Protein AF-A0A7X6PTD3-F1 (afdb_monomer_lite)

Secon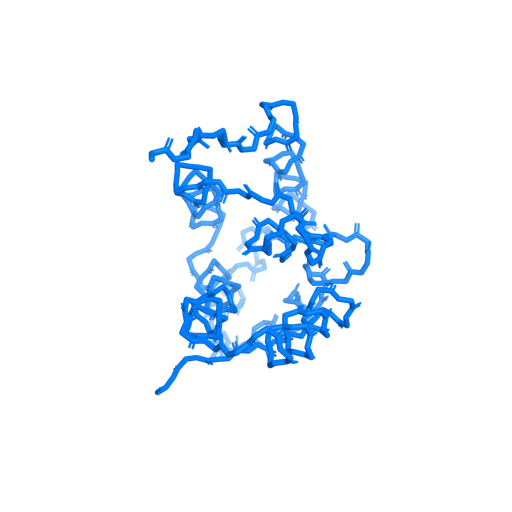dary structure (DSSP, 8-state):
------S-HHHHHHHHHHHHHHHHHH--HHHHHHHHHHT---HHHHHHHHSTTT-GGGGGS-GGGTS----HHHHHHHHHHHHHH-HHHHHHHHHHHHHHHHHHHHS-HHHHIIIIIHHHHHT------

Sequence (129 aa):
MSDQNGMDPEMLSMVLDTINKLEKEKITLETRLEMDKKGEFPKELIDFMLSPEMALHLIFIPAEYGGLGAGAMDIAIVSERLAKMDLAIATSFLAICLGTDPIRVVATPEQKEKFIGRIAEEGLIVAYG

Foldseek 3Di:
DPDPPFFDPVVLVVLLVLLVVCLVPPLDPVNQVVCVVVVDQPVVSLCVCLDPVNLSLLCLACVVLVRRRGGPVSVVVSLVSNVVSPVSRSCQNCQQSVQCVCCVPPNDPVSCNVPSNCCSVVVDRGHDD

pLDDT: mean 92.67, std 9.6, range [38.97, 97.88]

Radius of gyration: 14.87 Å; chains: 1; bounding box: 43×32×40 Å

Structure (mmCIF, N/CA/C/O backbone):
data_AF-A0A7X6PTD3-F1
#
_entry.id   AF-A0A7X6PTD3-F1
#
loop_
_atom_site.group_PDB
_atom_site.id
_atom_site.type_symbol
_atom_site.label_atom_id
_atom_site.label_alt_id
_atom_site.label_comp_id
_atom_site.label_asym_id
_atom_site.label_entity_id
_atom_site.label_seq_id
_atom_site.pdbx_PDB_ins_code
_atom_site.Cartn_x
_atom_site.Cartn_y
_atom_site.Cartn_z
_atom_site.occupancy
_atom_site.B_iso_or_equiv
_atom_site.auth_seq_id
_atom_site.auth_comp_id
_atom_site.auth_asym_id
_atom_site.auth_atom_id
_atom_site.pdbx_PDB_model_num
ATOM 1 N N . MET A 1 1 ? 27.018 -2.890 -8.766 1.00 38.97 1 MET A N 1
ATOM 2 C CA . MET A 1 1 ? 26.565 -2.511 -7.415 1.00 38.97 1 MET A CA 1
ATOM 3 C C . MET A 1 1 ? 25.883 -1.170 -7.583 1.00 38.97 1 MET A C 1
ATOM 5 O O . MET A 1 1 ? 26.573 -0.167 -7.631 1.00 38.97 1 MET A O 1
ATOM 9 N N . SER A 1 2 ? 24.587 -1.175 -7.888 1.00 41.91 2 SER A N 1
ATOM 10 C CA . SER A 1 2 ? 23.804 0.055 -8.024 1.00 41.91 2 SER A CA 1
ATOM 11 C C . SER A 1 2 ? 23.452 0.546 -6.627 1.00 41.91 2 SER A C 1
ATOM 13 O O . SER A 1 2 ? 22.998 -0.255 -5.808 1.00 41.91 2 SER A O 1
ATOM 15 N N . ASP A 1 3 ? 23.720 1.821 -6.368 1.00 45.62 3 ASP A N 1
ATOM 16 C CA . ASP A 1 3 ? 23.443 2.503 -5.111 1.00 45.62 3 ASP A CA 1
ATOM 17 C C . ASP A 1 3 ? 22.036 2.169 -4.597 1.00 45.62 3 ASP A C 1
ATOM 19 O O . ASP A 1 3 ? 21.033 2.410 -5.268 1.00 45.62 3 ASP A O 1
ATOM 23 N N . GLN A 1 4 ? 21.974 1.576 -3.403 1.00 53.09 4 GLN A N 1
ATOM 24 C CA . GLN A 1 4 ? 20.745 1.437 -2.627 1.00 53.09 4 GLN A CA 1
ATOM 25 C C . GLN A 1 4 ? 20.388 2.812 -2.057 1.00 53.09 4 GLN A C 1
ATOM 27 O O . GLN A 1 4 ? 20.541 3.049 -0.861 1.00 53.09 4 GLN A O 1
ATOM 32 N N . ASN A 1 5 ? 19.950 3.738 -2.905 1.00 65.38 5 ASN A N 1
ATOM 33 C CA . ASN A 1 5 ? 19.248 4.905 -2.397 1.00 65.38 5 ASN A CA 1
ATOM 34 C C . ASN A 1 5 ? 17.824 4.453 -2.086 1.00 65.38 5 ASN A C 1
ATOM 36 O O . ASN A 1 5 ? 17.044 4.170 -2.992 1.00 65.38 5 ASN A O 1
ATOM 40 N N . GLY A 1 6 ? 17.539 4.302 -0.792 1.00 71.88 6 GLY A N 1
ATOM 41 C CA . GLY A 1 6 ? 16.171 4.206 -0.302 1.00 71.88 6 GLY A CA 1
ATOM 42 C C . GLY A 1 6 ? 15.371 5.459 -0.657 1.00 71.88 6 GLY A C 1
ATOM 43 O O . GLY A 1 6 ? 15.893 6.420 -1.230 1.00 71.88 6 GLY A O 1
ATOM 44 N N . MET A 1 7 ? 14.093 5.433 -0.311 1.00 86.50 7 MET A N 1
ATOM 45 C CA . MET A 1 7 ? 13.197 6.569 -0.457 1.00 86.50 7 MET A CA 1
ATOM 46 C C . MET A 1 7 ? 13.794 7.812 0.219 1.00 86.50 7 MET A C 1
ATOM 48 O O . MET A 1 7 ? 14.440 7.717 1.265 1.00 86.50 7 MET A O 1
ATOM 52 N N . ASP A 1 8 ? 13.560 8.986 -0.372 1.00 88.62 8 ASP A N 1
ATOM 53 C CA . ASP A 1 8 ? 13.910 10.256 0.260 1.00 88.62 8 ASP A CA 1
ATOM 54 C C . ASP A 1 8 ? 13.334 10.317 1.699 1.00 88.62 8 ASP A C 1
ATOM 56 O O . ASP A 1 8 ? 12.155 9.996 1.888 1.00 88.62 8 ASP A O 1
ATOM 60 N N . PRO A 1 9 ? 14.121 10.698 2.725 1.00 91.25 9 PRO A N 1
ATOM 61 C CA . PRO A 1 9 ? 13.656 10.692 4.113 1.00 91.25 9 PRO A CA 1
ATOM 62 C C . PRO A 1 9 ? 12.426 11.570 4.382 1.00 91.25 9 PRO A C 1
ATOM 64 O O . PRO A 1 9 ? 11.605 11.219 5.233 1.00 91.25 9 PRO A O 1
ATOM 67 N N . GLU A 1 10 ? 12.277 12.697 3.680 1.00 93.75 10 GLU A N 1
ATOM 68 C CA . GLU A 1 10 ? 11.096 13.557 3.802 1.00 93.75 10 GLU A CA 1
ATOM 69 C C . GLU A 1 10 ? 9.869 12.858 3.212 1.00 93.75 10 GLU A C 1
ATOM 71 O O . GLU A 1 10 ? 8.803 12.848 3.831 1.00 93.75 10 GLU A O 1
ATOM 76 N N . MET A 1 11 ? 10.035 12.187 2.067 1.00 93.56 11 MET A N 1
ATOM 77 C CA . MET A 1 11 ? 8.977 11.375 1.464 1.00 93.56 11 MET A CA 1
ATOM 78 C C . MET A 1 11 ? 8.572 10.206 2.373 1.00 93.56 11 MET A C 1
ATOM 80 O O . MET A 1 11 ? 7.380 9.979 2.590 1.00 93.56 11 MET A O 1
ATOM 84 N N . LEU A 1 12 ? 9.537 9.505 2.978 1.00 94.81 12 LEU A N 1
ATOM 85 C CA . LEU A 1 12 ? 9.250 8.454 3.957 1.00 94.81 12 LEU A CA 1
ATOM 86 C C . LEU A 1 12 ? 8.472 9.016 5.157 1.00 94.81 12 LEU A C 1
ATOM 88 O O . LEU A 1 12 ? 7.492 8.411 5.591 1.00 94.81 12 LEU A O 1
ATOM 92 N N . SER A 1 13 ? 8.851 10.193 5.666 1.00 96.69 13 SER A N 1
ATOM 93 C CA . SER A 1 13 ? 8.103 10.863 6.736 1.00 96.69 13 SER A CA 1
ATOM 94 C C . SER A 1 13 ? 6.659 11.160 6.321 1.00 96.69 13 SER A C 1
ATOM 96 O O . SER A 1 13 ? 5.735 10.869 7.080 1.00 96.69 13 SER A O 1
ATOM 98 N N . MET A 1 14 ? 6.439 11.669 5.105 1.00 96.06 14 MET A N 1
ATOM 99 C CA . MET A 1 14 ? 5.095 11.938 4.579 1.00 96.06 14 MET A CA 1
ATOM 100 C C . MET A 1 14 ? 4.242 10.670 4.458 1.00 96.06 14 MET A C 1
ATOM 102 O O . MET A 1 14 ? 3.050 10.687 4.779 1.00 96.06 14 MET A O 1
ATOM 106 N N . VAL A 1 15 ? 4.838 9.558 4.024 1.00 96.00 15 VAL A N 1
ATOM 107 C CA . VAL A 1 15 ? 4.172 8.250 3.981 1.00 96.00 15 VAL A CA 1
ATOM 108 C C . VAL A 1 15 ? 3.733 7.830 5.385 1.00 96.00 15 VAL A C 1
ATOM 110 O O . VAL A 1 15 ? 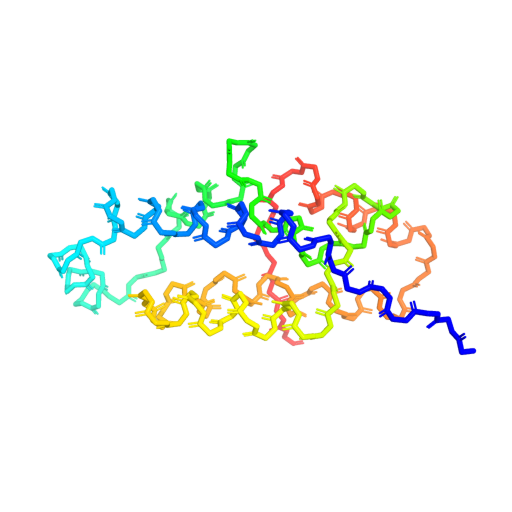2.580 7.443 5.591 1.00 96.00 15 VAL A O 1
ATOM 113 N N . LEU A 1 16 ? 4.621 7.944 6.374 1.00 97.25 16 LEU A N 1
ATOM 114 C CA . LEU A 1 16 ? 4.310 7.587 7.758 1.00 97.25 16 LEU A CA 1
ATOM 115 C C . LEU A 1 16 ? 3.215 8.482 8.350 1.00 97.25 16 LEU A C 1
ATOM 117 O O . LEU A 1 16 ? 2.332 7.980 9.049 1.00 97.25 16 LEU A O 1
ATOM 121 N N . ASP A 1 17 ? 3.216 9.775 8.031 1.00 97.19 17 ASP A N 1
ATOM 122 C CA . ASP A 1 17 ? 2.169 10.711 8.444 1.00 97.19 17 ASP A CA 1
ATOM 123 C C . ASP A 1 17 ? 0.822 10.421 7.784 1.00 97.19 17 ASP A C 1
ATOM 125 O O . ASP A 1 17 ? -0.223 10.507 8.434 1.00 97.19 17 ASP A O 1
ATOM 129 N N . THR A 1 18 ? 0.838 9.983 6.528 1.00 96.25 18 THR A N 1
ATOM 130 C CA . THR A 1 18 ? -0.364 9.531 5.822 1.00 96.25 18 THR A CA 1
ATOM 131 C C . THR A 1 18 ? -0.967 8.304 6.506 1.00 96.25 18 THR A C 1
ATOM 133 O O . THR A 1 18 ? -2.171 8.272 6.772 1.00 96.25 18 THR A O 1
ATOM 136 N N . ILE A 1 19 ? -0.139 7.328 6.896 1.00 96.88 19 ILE A N 1
ATOM 137 C CA . ILE A 1 19 ? -0.594 6.155 7.661 1.00 96.88 19 ILE A CA 1
ATOM 138 C C . ILE A 1 19 ? -1.087 6.570 9.060 1.00 96.88 19 ILE A C 1
ATOM 140 O O . ILE A 1 19 ? -2.116 6.078 9.523 1.00 96.88 19 ILE A O 1
ATOM 144 N N . ASN A 1 20 ? -0.412 7.519 9.723 1.00 96.94 20 ASN A N 1
ATOM 145 C CA . ASN A 1 20 ? -0.853 8.080 11.008 1.00 96.94 20 ASN A CA 1
ATOM 146 C C . ASN A 1 20 ? -2.241 8.722 10.916 1.00 96.94 20 ASN A C 1
ATOM 148 O O . ASN A 1 20 ? -3.055 8.570 11.830 1.00 96.94 20 ASN A O 1
ATOM 152 N N . LYS A 1 21 ? -2.509 9.458 9.837 1.00 96.12 21 LYS A N 1
ATOM 153 C CA . LYS A 1 21 ? -3.803 10.093 9.597 1.00 96.12 21 LYS A CA 1
ATOM 154 C C . LYS A 1 21 ? -4.883 9.050 9.311 1.00 96.12 21 LYS A C 1
ATOM 156 O O . LYS A 1 21 ? -5.938 9.099 9.938 1.00 96.12 21 LYS A O 1
ATOM 161 N N . LEU A 1 22 ? -4.586 8.072 8.451 1.00 96.12 22 LEU A N 1
ATOM 162 C CA . LEU A 1 22 ? -5.485 6.956 8.149 1.00 96.12 22 LEU A CA 1
ATOM 163 C C . LEU A 1 22 ? -5.919 6.219 9.422 1.00 96.12 22 LEU A C 1
ATOM 165 O O . LEU A 1 22 ? -7.112 5.9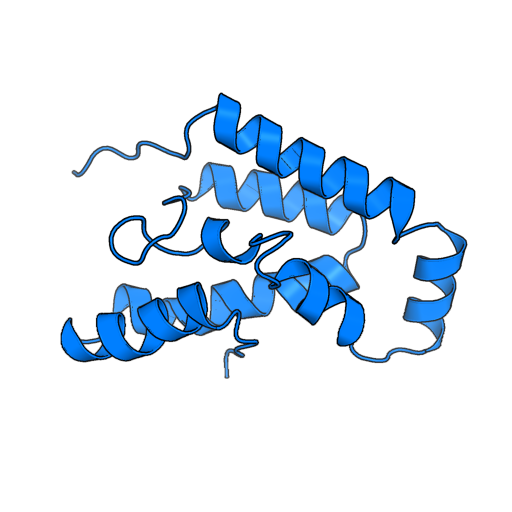83 9.621 1.00 96.12 22 LEU A O 1
ATOM 169 N N . GLU A 1 23 ? -4.964 5.901 10.300 1.00 96.81 23 GLU A N 1
ATOM 170 C CA . GLU A 1 23 ? -5.249 5.228 11.566 1.00 96.81 23 GLU A CA 1
ATOM 171 C C . GLU A 1 23 ? -6.213 6.039 12.436 1.00 96.81 23 GLU A C 1
ATOM 173 O O . GLU A 1 23 ? -7.222 5.512 12.902 1.00 96.81 23 GLU A O 1
ATOM 178 N N . LYS A 1 24 ? -5.934 7.335 12.615 1.00 96.56 24 LYS A N 1
ATOM 179 C CA . LYS A 1 24 ? -6.751 8.222 13.455 1.00 96.56 24 LYS A CA 1
ATOM 180 C C . LYS A 1 24 ? -8.167 8.415 12.922 1.00 96.56 24 LYS A C 1
ATOM 182 O O . LYS A 1 24 ? -9.094 8.530 13.717 1.00 96.56 24 LYS A O 1
ATOM 187 N N . GLU A 1 25 ? -8.324 8.500 11.605 1.00 95.75 25 GLU A N 1
ATOM 188 C CA . GLU A 1 25 ? -9.598 8.867 10.983 1.00 95.75 25 GLU A CA 1
ATOM 189 C C . GLU A 1 25 ? -10.486 7.663 10.673 1.00 95.75 25 GLU A C 1
ATOM 191 O O . GLU A 1 25 ? -11.707 7.771 10.773 1.00 95.75 25 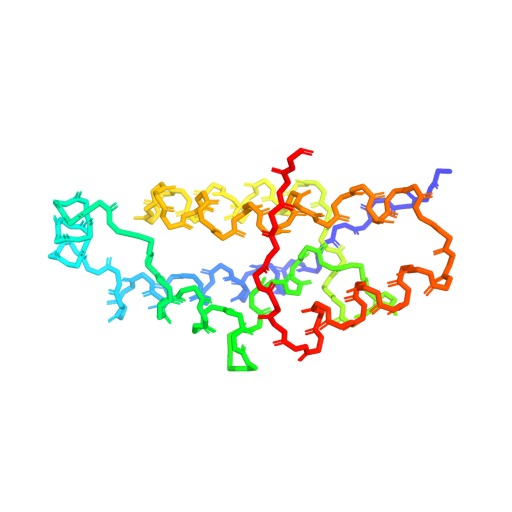GLU A O 1
ATOM 196 N N . LYS A 1 26 ? -9.901 6.524 10.283 1.00 95.38 26 LYS A N 1
ATOM 197 C CA . LYS A 1 26 ? -10.663 5.366 9.793 1.00 95.38 26 LYS A CA 1
ATOM 198 C C . LYS A 1 26 ? -10.492 4.116 10.651 1.00 95.38 26 LYS A C 1
ATOM 200 O O . LYS A 1 26 ? -11.437 3.339 10.758 1.00 95.38 26 LYS A O 1
ATOM 205 N N . ILE A 1 27 ? -9.334 3.912 11.282 1.00 96.75 27 ILE A N 1
ATOM 206 C CA . ILE A 1 27 ? -8.963 2.637 11.930 1.00 96.75 27 ILE A CA 1
ATOM 207 C C . ILE A 1 27 ? -9.003 2.764 13.457 1.00 96.75 27 ILE A C 1
ATOM 209 O O . ILE A 1 27 ? -8.063 2.428 14.178 1.00 96.75 27 ILE A O 1
ATOM 213 N N . THR A 1 28 ? -10.127 3.271 13.964 1.00 96.31 28 THR A N 1
ATOM 214 C CA . THR A 1 28 ? -10.368 3.374 15.407 1.00 96.31 28 THR A CA 1
ATOM 215 C C . THR A 1 28 ? -10.429 1.988 16.061 1.00 96.31 28 THR A C 1
ATOM 217 O O . THR A 1 28 ? -10.617 0.972 15.389 1.00 96.31 28 THR A O 1
ATOM 220 N N . LEU A 1 29 ? -10.316 1.929 17.394 1.00 96.06 29 LEU A N 1
ATOM 221 C CA . LEU A 1 29 ? -10.454 0.667 18.132 1.00 96.06 29 LEU A CA 1
ATOM 222 C C . LEU A 1 29 ? -11.788 -0.039 17.832 1.00 96.06 29 LEU A C 1
ATOM 224 O O . LEU A 1 29 ? -11.812 -1.257 17.694 1.00 96.06 29 LEU A O 1
ATOM 228 N N . GLU A 1 30 ? -12.878 0.717 17.707 1.00 97.12 30 GLU A N 1
ATOM 229 C CA . GLU A 1 30 ? -14.195 0.171 17.371 1.00 97.12 30 GLU A CA 1
ATOM 230 C C . GLU A 1 30 ? -14.194 -0.458 15.974 1.00 97.12 30 GLU A C 1
ATOM 232 O O . GLU A 1 30 ? -14.552 -1.629 15.842 1.00 97.12 30 GLU A O 1
ATOM 237 N N . THR A 1 31 ? -13.683 0.267 14.971 1.00 96.31 31 THR A N 1
ATOM 238 C CA . THR A 1 31 ? -13.559 -0.233 13.594 1.00 96.31 31 THR A CA 1
ATOM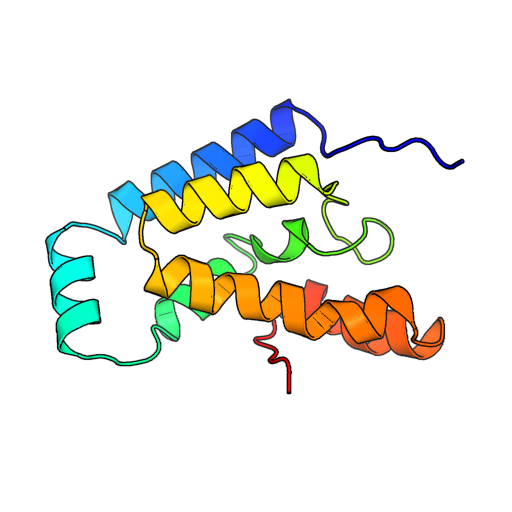 239 C C . THR A 1 31 ? -12.766 -1.540 13.544 1.00 96.31 31 THR A C 1
ATOM 241 O O . THR A 1 31 ? -13.199 -2.509 12.925 1.00 96.31 31 THR A O 1
ATOM 244 N N . ARG A 1 32 ? -11.615 -1.592 14.227 1.00 96.38 32 ARG A N 1
ATOM 245 C CA . ARG A 1 32 ? -10.742 -2.777 14.256 1.00 96.38 32 ARG A CA 1
ATOM 246 C C . ARG A 1 32 ? -11.447 -3.991 14.851 1.00 96.38 32 ARG A C 1
ATOM 248 O O . ARG A 1 32 ? -11.407 -5.070 14.271 1.00 96.38 32 ARG A O 1
ATOM 255 N N . LEU A 1 33 ? -12.119 -3.810 15.989 1.00 96.88 33 LEU A N 1
ATOM 256 C CA . LEU A 1 33 ? -12.854 -4.887 16.655 1.00 96.88 33 LEU A CA 1
ATOM 257 C C . LEU A 1 33 ? -14.045 -5.376 15.826 1.00 96.88 33 LEU A C 1
ATOM 259 O O . LEU A 1 33 ? -14.394 -6.552 15.894 1.00 96.88 33 LEU A O 1
ATOM 263 N N . GLU A 1 34 ? -14.697 -4.492 15.074 1.00 96.69 34 GLU A N 1
ATOM 264 C CA . GLU A 1 34 ? -15.776 -4.879 14.167 1.00 96.69 34 GLU A CA 1
ATOM 265 C C . GLU A 1 34 ? -15.247 -5.681 12.973 1.00 96.69 34 GLU A C 1
ATOM 267 O O . GLU A 1 34 ? -15.792 -6.742 12.663 1.00 96.69 34 GLU A O 1
ATOM 272 N N . MET A 1 35 ? -14.172 -5.208 12.337 1.00 96.38 35 MET A N 1
ATOM 273 C CA . MET A 1 35 ? -13.520 -5.898 11.223 1.00 96.38 35 MET A CA 1
ATOM 274 C C . MET A 1 35 ? -13.039 -7.296 11.620 1.00 96.38 35 MET A C 1
ATOM 276 O O . MET A 1 35 ? -13.318 -8.259 10.907 1.00 96.38 35 MET A O 1
ATOM 280 N N . ASP A 1 36 ? -12.384 -7.418 12.777 1.00 96.81 36 ASP A N 1
ATOM 281 C CA . ASP A 1 36 ? -11.907 -8.698 13.313 1.00 96.81 36 ASP A CA 1
ATOM 282 C C . ASP A 1 36 ? -13.061 -9.691 13.529 1.00 96.81 36 ASP A C 1
ATOM 284 O O . ASP A 1 36 ? -13.007 -10.828 13.064 1.00 96.81 36 ASP A O 1
ATOM 288 N N . LYS A 1 37 ? -14.166 -9.239 14.138 1.00 97.56 37 LYS A N 1
ATOM 289 C CA . LYS A 1 37 ? -15.364 -10.072 14.342 1.00 97.56 37 LYS A CA 1
ATOM 290 C C . LYS A 1 37 ? -16.015 -10.517 13.037 1.00 97.56 37 LYS A C 1
ATOM 292 O O . LYS A 1 37 ? -16.551 -11.623 12.985 1.00 97.56 37 LYS A O 1
ATOM 297 N N . LYS A 1 38 ? -16.038 -9.647 12.023 1.00 96.75 38 LYS A N 1
ATOM 298 C CA . LYS A 1 38 ? -16.616 -9.960 10.709 1.00 96.75 38 LYS A CA 1
ATOM 299 C C . LYS A 1 38 ? -15.755 -10.963 9.946 1.00 96.75 38 LYS A C 1
ATOM 301 O O . LYS A 1 38 ? -16.304 -11.827 9.271 1.00 96.75 38 LYS A O 1
ATOM 306 N N . GLY A 1 39 ? -14.428 -10.866 10.058 1.00 95.56 39 GLY A N 1
ATOM 307 C CA . GLY A 1 39 ? -13.501 -11.742 9.337 1.00 95.56 39 GLY A CA 1
ATOM 308 C C . GLY A 1 39 ? -13.587 -11.591 7.813 1.00 95.56 39 GLY A C 1
ATOM 309 O O . GLY A 1 39 ? -13.242 -12.509 7.073 1.00 95.56 39 GLY A O 1
ATOM 310 N N . GLU A 1 40 ? -14.080 -10.448 7.341 1.00 95.88 40 GLU A N 1
ATOM 311 C CA . GLU A 1 40 ? -14.248 -10.141 5.924 1.00 95.88 40 GLU A CA 1
ATOM 312 C C . GLU A 1 40 ? -13.048 -9.347 5.405 1.00 95.88 40 GLU A C 1
ATOM 314 O O . GLU A 1 40 ? -12.438 -8.554 6.125 1.00 95.88 40 GLU A O 1
ATOM 319 N N . PHE A 1 41 ? -12.717 -9.530 4.125 1.00 95.25 41 PHE A N 1
ATOM 320 C CA . PHE A 1 41 ? -11.690 -8.720 3.481 1.00 95.25 41 PHE A CA 1
ATOM 321 C C . PHE A 1 41 ? -12.133 -7.245 3.449 1.00 95.25 41 PHE A C 1
ATOM 323 O O . PHE A 1 41 ? -13.209 -6.959 2.912 1.00 95.25 41 PHE A O 1
ATOM 330 N N . PRO A 1 42 ? -11.328 -6.294 3.963 1.00 94.69 42 PRO A N 1
ATOM 331 C CA . PRO A 1 42 ? -11.729 -4.893 4.081 1.00 94.69 42 PRO A CA 1
ATOM 332 C C . PRO A 1 42 ? -11.607 -4.150 2.744 1.00 94.69 42 PRO A C 1
ATOM 334 O O . PRO A 1 42 ? -10.816 -3.219 2.600 1.00 94.69 42 PRO A O 1
ATOM 337 N N . LYS A 1 43 ? -12.391 -4.572 1.745 1.00 95.25 43 LYS A N 1
ATOM 338 C CA . LYS A 1 43 ? -12.255 -4.131 0.353 1.00 95.25 43 LYS A CA 1
ATOM 339 C C . LYS A 1 43 ? -12.317 -2.614 0.204 1.00 95.25 43 LYS A C 1
ATOM 341 O O . LYS A 1 43 ? -11.441 -2.044 -0.428 1.00 95.25 43 LYS A O 1
ATOM 346 N N . GLU A 1 44 ? -13.313 -1.970 0.806 1.00 95.81 44 GLU A N 1
ATOM 347 C CA . GLU A 1 44 ? -13.505 -0.518 0.687 1.00 95.81 44 GLU A CA 1
ATOM 348 C C . GLU A 1 44 ? -12.311 0.272 1.236 1.00 95.81 44 GLU A C 1
ATOM 350 O O . GLU A 1 44 ? -11.898 1.276 0.657 1.00 95.81 44 GLU A O 1
ATOM 355 N N . LEU A 1 45 ? -11.716 -0.203 2.334 1.00 96.25 45 LEU A N 1
ATOM 356 C CA . LEU A 1 45 ? -10.528 0.410 2.913 1.00 96.25 45 LEU A CA 1
ATOM 357 C C . LEU A 1 45 ? -9.302 0.208 2.018 1.00 96.25 45 LEU A C 1
ATOM 359 O O . LEU A 1 45 ? -8.538 1.149 1.822 1.00 96.25 45 LEU A O 1
ATOM 363 N N . ILE A 1 46 ? -9.115 -0.998 1.477 1.00 96.94 46 ILE A N 1
ATOM 364 C CA . ILE A 1 46 ? -7.999 -1.283 0.571 1.00 96.94 46 ILE A CA 1
ATOM 365 C C . ILE A 1 46 ? -8.136 -0.466 -0.715 1.00 96.94 46 ILE A C 1
ATOM 367 O O . ILE A 1 46 ? -7.185 0.210 -1.087 1.00 96.94 46 ILE A O 1
ATOM 371 N N . ASP A 1 47 ? -9.316 -0.428 -1.333 1.00 96.75 47 ASP A N 1
ATOM 372 C CA . ASP A 1 47 ? -9.578 0.419 -2.502 1.00 96.75 47 ASP A CA 1
ATOM 373 C C . ASP A 1 47 ? -9.266 1.897 -2.196 1.00 96.75 47 ASP A C 1
ATOM 375 O O . ASP A 1 47 ? -8.666 2.588 -3.015 1.00 96.75 47 ASP A O 1
ATOM 379 N N . PHE A 1 48 ? -9.608 2.386 -0.996 1.00 97.00 48 PHE A N 1
ATOM 380 C CA . PHE A 1 48 ? -9.257 3.742 -0.570 1.00 97.00 48 PHE A CA 1
ATOM 381 C C . PHE A 1 48 ? -7.740 3.949 -0.449 1.00 97.00 48 PHE A C 1
ATOM 383 O O . PHE A 1 48 ? -7.227 4.958 -0.928 1.00 97.00 48 PHE A O 1
ATOM 390 N N . MET A 1 49 ? -7.003 2.999 0.135 1.00 96.88 49 MET A N 1
ATOM 391 C CA . MET A 1 49 ? -5.536 3.063 0.232 1.00 96.88 49 MET A CA 1
ATOM 392 C C . MET A 1 49 ? -4.846 3.067 -1.143 1.00 96.88 49 MET A C 1
ATOM 394 O O . MET A 1 49 ? -3.785 3.676 -1.285 1.00 96.88 49 MET A O 1
ATOM 398 N N . LEU A 1 50 ? -5.449 2.405 -2.137 1.00 96.38 50 LEU A N 1
ATOM 399 C CA . LEU A 1 50 ? -4.979 2.339 -3.528 1.00 96.38 50 LEU A CA 1
ATOM 400 C C . LEU A 1 50 ? -5.475 3.499 -4.399 1.00 96.38 50 LEU A C 1
ATOM 402 O O . LEU A 1 50 ? -5.009 3.679 -5.522 1.00 96.38 50 LEU A O 1
ATOM 406 N N . SER A 1 51 ? -6.439 4.275 -3.904 1.00 96.06 51 SER A N 1
ATOM 407 C CA . SER A 1 51 ? -7.051 5.358 -4.664 1.00 96.06 51 SER A CA 1
ATOM 408 C C . SER A 1 51 ? -6.033 6.450 -5.014 1.00 96.06 51 SER A C 1
ATOM 410 O O . SER A 1 51 ? -5.059 6.633 -4.279 1.00 96.06 51 SER A O 1
ATOM 412 N N . PRO A 1 52 ? -6.280 7.259 -6.060 1.00 93.69 52 PRO A N 1
ATOM 413 C CA . PRO A 1 52 ? -5.422 8.397 -6.395 1.00 93.69 52 PRO A CA 1
ATOM 414 C C . PRO A 1 52 ? -5.241 9.423 -5.264 1.00 93.69 52 PRO A C 1
ATOM 416 O O . PRO A 1 52 ? -4.300 10.207 -5.305 1.00 93.69 52 PRO A O 1
ATOM 419 N N . GLU A 1 53 ? -6.135 9.443 -4.266 1.00 92.12 53 GLU A N 1
ATOM 420 C CA . GLU A 1 53 ? -6.028 10.326 -3.098 1.00 92.12 53 GLU A CA 1
ATOM 421 C C . GLU A 1 53 ? -4.905 9.894 -2.144 1.00 92.12 53 GLU A C 1
ATOM 423 O O . GLU A 1 53 ? -4.211 10.742 -1.587 1.00 92.12 53 GLU A O 1
ATOM 428 N N . MET A 1 54 ? -4.726 8.582 -1.959 1.00 94.38 54 MET A N 1
ATOM 429 C CA . MET A 1 54 ? -3.773 8.014 -0.998 1.00 94.38 54 MET A CA 1
ATOM 430 C C . MET A 1 54 ? -2.514 7.477 -1.680 1.00 94.38 54 MET A C 1
ATOM 432 O O . MET A 1 54 ? -1.415 7.642 -1.155 1.00 94.38 54 MET A O 1
ATOM 436 N N . ALA A 1 55 ? -2.692 6.810 -2.824 1.00 94.81 55 ALA A N 1
ATOM 437 C CA . ALA A 1 55 ? -1.661 6.232 -3.681 1.00 94.81 55 ALA A CA 1
ATOM 438 C C . ALA A 1 55 ? -0.587 5.418 -2.930 1.00 94.81 55 ALA A C 1
ATOM 440 O O . ALA A 1 55 ? 0.575 5.369 -3.339 1.00 94.81 55 ALA A O 1
ATOM 441 N N . LEU A 1 56 ? -0.952 4.765 -1.818 1.00 95.25 56 LEU A N 1
ATOM 442 C CA . LEU A 1 56 ? 0.027 4.129 -0.933 1.00 95.25 56 LEU A CA 1
ATOM 443 C C . LEU A 1 56 ? 0.731 2.943 -1.604 1.00 95.25 56 LEU A C 1
ATOM 445 O O . LEU A 1 56 ? 1.854 2.609 -1.234 1.00 95.25 56 LEU A O 1
ATOM 449 N N . HIS A 1 57 ? 0.114 2.286 -2.590 1.00 94.62 57 HIS A N 1
ATOM 450 C CA . HIS A 1 57 ? 0.745 1.178 -3.319 1.00 94.62 57 HIS A CA 1
ATOM 451 C C . HIS A 1 57 ? 1.983 1.598 -4.099 1.00 94.62 57 HIS A C 1
ATOM 453 O O . HIS A 1 57 ? 2.865 0.767 -4.305 1.00 94.62 57 HIS A O 1
ATOM 459 N N . LEU A 1 58 ? 2.087 2.874 -4.483 1.00 94.69 58 LEU A N 1
ATOM 460 C CA . LEU A 1 58 ? 3.228 3.391 -5.236 1.00 94.69 58 LEU A CA 1
ATOM 461 C C . LEU A 1 58 ? 4.549 3.272 -4.468 1.00 94.69 58 LEU A C 1
ATOM 463 O O . LEU A 1 58 ? 5.605 3.245 -5.095 1.00 94.69 58 LEU A O 1
ATOM 467 N N . ILE A 1 59 ? 4.506 3.115 -3.140 1.00 93.62 59 ILE A N 1
ATOM 468 C CA . ILE A 1 59 ? 5.677 2.810 -2.303 1.00 93.62 59 ILE A CA 1
ATOM 469 C C . ILE A 1 59 ? 6.432 1.586 -2.841 1.00 93.62 59 ILE A C 1
ATOM 471 O O . ILE A 1 59 ? 7.657 1.600 -2.903 1.00 93.62 59 ILE A O 1
ATOM 475 N N . PHE A 1 60 ? 5.717 0.547 -3.275 1.00 89.88 60 PHE A N 1
ATOM 476 C CA . PHE A 1 60 ? 6.313 -0.724 -3.705 1.00 89.88 60 PHE A CA 1
ATOM 477 C C . PHE A 1 60 ? 6.625 -0.781 -5.202 1.00 89.88 60 PHE A C 1
ATOM 479 O O . PHE A 1 60 ? 7.191 -1.761 -5.691 1.00 89.88 60 PHE A O 1
ATOM 486 N N . ILE A 1 61 ? 6.246 0.260 -5.941 1.00 92.31 61 ILE A N 1
ATOM 487 C CA . ILE A 1 61 ? 6.431 0.336 -7.382 1.00 92.31 61 ILE A CA 1
ATOM 488 C C . ILE A 1 61 ? 7.794 0.992 -7.680 1.00 92.31 61 ILE A C 1
ATOM 490 O O . ILE A 1 61 ? 8.153 1.999 -7.057 1.00 92.31 61 ILE A O 1
ATOM 494 N N . PRO A 1 62 ? 8.588 0.452 -8.624 1.00 90.69 62 PRO A N 1
ATOM 495 C CA . PRO A 1 62 ? 9.810 1.111 -9.076 1.00 90.69 62 PRO A CA 1
ATOM 496 C C . PRO A 1 62 ? 9.533 2.502 -9.668 1.00 90.69 62 PRO A C 1
ATOM 498 O O . PRO A 1 62 ? 8.525 2.707 -10.342 1.00 90.69 62 PRO A O 1
ATOM 501 N N . ALA A 1 63 ? 10.456 3.446 -9.472 1.00 91.81 63 ALA A N 1
ATOM 502 C CA . ALA A 1 63 ? 10.290 4.829 -9.933 1.00 91.81 63 ALA A CA 1
ATOM 503 C C . ALA A 1 63 ? 10.083 4.957 -11.457 1.00 91.81 63 ALA A C 1
ATOM 505 O O . ALA A 1 63 ? 9.343 5.825 -11.909 1.00 91.81 63 ALA A O 1
ATOM 506 N N . GLU A 1 64 ? 10.677 4.059 -12.251 1.00 91.81 64 GLU A N 1
ATOM 507 C CA . GLU A 1 64 ? 10.505 4.017 -13.713 1.00 91.81 64 GLU A CA 1
ATOM 508 C C . GLU A 1 64 ? 9.061 3.726 -14.162 1.00 91.81 64 GLU A C 1
ATOM 510 O O . GLU A 1 64 ? 8.695 4.085 -15.275 1.00 91.81 64 GLU A O 1
ATOM 515 N N . TYR A 1 65 ? 8.231 3.153 -13.282 1.00 93.56 65 TYR A N 1
ATOM 516 C CA . TYR A 1 65 ? 6.806 2.889 -13.515 1.00 93.56 65 TYR A CA 1
ATOM 517 C C . TYR A 1 65 ? 5.894 3.838 -12.716 1.00 93.56 65 TYR A C 1
ATOM 519 O O . TYR A 1 65 ? 4.746 3.505 -12.436 1.00 93.56 65 TYR A O 1
ATOM 527 N N . GLY A 1 66 ? 6.406 5.002 -12.294 1.00 91.50 66 GLY A N 1
ATOM 528 C CA . GLY A 1 66 ? 5.635 6.014 -11.558 1.00 91.50 66 GLY A CA 1
ATOM 529 C C . GLY A 1 66 ? 5.518 5.776 -10.049 1.00 91.50 66 GLY A C 1
ATOM 530 O O . GLY A 1 66 ? 4.715 6.429 -9.388 1.00 91.50 66 GLY A O 1
ATOM 531 N N . GLY A 1 67 ? 6.300 4.846 -9.495 1.00 92.56 67 GLY A N 1
ATOM 532 C CA . GLY A 1 67 ? 6.348 4.591 -8.057 1.00 92.56 67 GLY A CA 1
ATOM 533 C C . GLY A 1 67 ? 7.328 5.474 -7.279 1.00 92.56 67 GLY A C 1
ATOM 534 O O . GLY A 1 67 ? 7.990 6.351 -7.831 1.00 92.56 67 GLY A O 1
ATOM 535 N N . LEU A 1 68 ? 7.458 5.202 -5.980 1.00 91.75 68 LEU A N 1
ATOM 536 C CA . LEU A 1 68 ? 8.364 5.923 -5.075 1.00 91.75 68 LEU A CA 1
ATOM 537 C C . LEU A 1 68 ? 9.743 5.262 -4.941 1.00 91.75 68 LEU A C 1
ATOM 539 O O . LEU A 1 68 ? 10.621 5.820 -4.289 1.00 91.75 68 LEU A O 1
ATOM 543 N N . GLY A 1 69 ? 9.945 4.083 -5.543 1.00 84.88 69 GLY A N 1
ATOM 544 C CA . GLY A 1 69 ? 11.250 3.421 -5.581 1.00 84.88 69 GLY A CA 1
ATOM 545 C C . GLY A 1 69 ? 11.795 3.029 -4.204 1.00 84.88 69 GLY A C 1
ATOM 546 O O . GLY A 1 69 ? 13.005 3.088 -3.999 1.00 84.88 69 GLY A O 1
ATOM 547 N N . ALA A 1 70 ? 10.922 2.645 -3.267 1.00 90.88 70 ALA A N 1
ATOM 548 C CA . ALA A 1 70 ? 11.316 2.293 -1.907 1.00 90.88 70 ALA A CA 1
ATOM 549 C C . ALA A 1 70 ? 12.337 1.143 -1.872 1.00 90.88 70 ALA A C 1
ATOM 551 O O . ALA A 1 70 ? 12.198 0.130 -2.566 1.00 90.88 70 ALA A O 1
ATOM 552 N N . GLY A 1 71 ? 13.349 1.282 -1.015 1.00 90.31 71 GLY A N 1
ATOM 553 C CA . GLY A 1 71 ? 14.306 0.224 -0.729 1.00 90.31 71 GLY A CA 1
ATOM 554 C C . GLY A 1 71 ? 13.765 -0.783 0.287 1.00 90.31 71 GLY A C 1
ATOM 555 O O . GLY A 1 71 ? 12.724 -0.591 0.914 1.00 90.31 71 GLY A O 1
ATOM 556 N N . ALA A 1 72 ? 14.518 -1.862 0.514 1.00 90.00 72 ALA A N 1
ATOM 557 C CA . ALA A 1 72 ? 14.124 -2.908 1.463 1.00 90.00 72 ALA A CA 1
ATOM 558 C C . ALA A 1 72 ? 13.916 -2.378 2.897 1.00 90.00 72 ALA A C 1
ATOM 560 O O . ALA A 1 72 ? 13.014 -2.836 3.594 1.00 90.00 72 ALA A O 1
ATOM 561 N N . MET A 1 73 ? 14.728 -1.404 3.327 1.00 93.56 73 MET A N 1
ATOM 562 C CA . MET A 1 73 ? 14.594 -0.789 4.652 1.00 93.56 73 MET A CA 1
ATOM 563 C C . MET A 1 73 ? 13.314 0.047 4.767 1.00 93.56 73 MET A C 1
ATOM 565 O O . MET A 1 73 ? 12.593 -0.078 5.752 1.00 93.56 73 MET A O 1
ATOM 569 N N . ASP A 1 74 ? 12.995 0.848 3.750 1.00 94.31 74 ASP A N 1
ATOM 570 C CA . ASP A 1 74 ? 11.777 1.667 3.731 1.00 94.31 74 ASP A CA 1
ATOM 571 C C . ASP A 1 74 ? 10.531 0.781 3.757 1.00 94.31 74 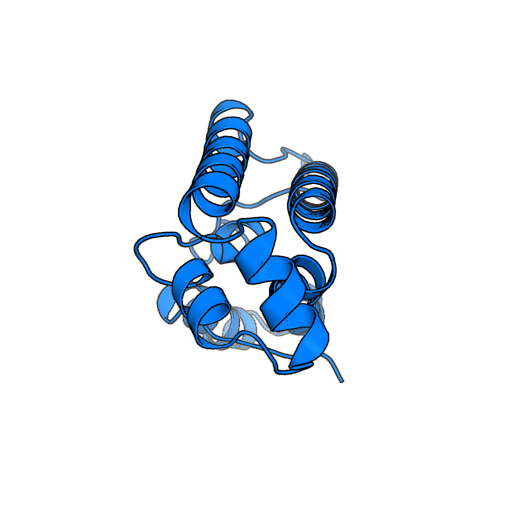ASP A C 1
ATOM 573 O O . ASP A 1 74 ? 9.616 1.002 4.549 1.00 94.31 74 ASP A O 1
ATOM 577 N N . ILE A 1 75 ? 10.535 -0.285 2.947 1.00 92.81 75 ILE A N 1
ATOM 578 C CA . ILE A 1 75 ? 9.470 -1.291 2.923 1.00 92.81 75 ILE A CA 1
ATOM 579 C C . ILE A 1 75 ? 9.305 -1.928 4.305 1.00 92.81 75 ILE A C 1
ATOM 581 O O . ILE A 1 75 ? 8.173 -2.087 4.761 1.00 92.81 75 ILE A O 1
ATOM 585 N N . ALA A 1 76 ? 10.399 -2.260 4.997 1.00 95.06 76 ALA A N 1
ATOM 586 C CA . ALA A 1 76 ? 10.337 -2.821 6.344 1.00 95.06 76 ALA A CA 1
ATOM 587 C C . ALA A 1 76 ? 9.707 -1.841 7.350 1.00 95.06 76 ALA A C 1
ATOM 589 O O . ALA A 1 76 ? 8.806 -2.231 8.092 1.00 95.06 76 ALA A O 1
ATOM 590 N N . ILE A 1 77 ? 10.114 -0.568 7.327 1.00 96.50 77 ILE A N 1
ATOM 591 C CA . ILE A 1 77 ? 9.580 0.482 8.211 1.00 96.50 77 ILE A CA 1
ATOM 592 C C . ILE A 1 77 ? 8.083 0.707 7.954 1.00 96.50 77 ILE A C 1
ATOM 594 O O . ILE A 1 77 ? 7.282 0.739 8.890 1.00 96.50 77 ILE A O 1
ATOM 598 N N . VAL A 1 78 ? 7.682 0.835 6.686 1.00 96.38 78 VAL A N 1
ATOM 599 C CA . VAL A 1 78 ? 6.275 1.019 6.299 1.00 96.38 78 VAL A CA 1
ATOM 600 C C . VAL A 1 78 ? 5.440 -0.200 6.696 1.00 96.38 78 VAL A C 1
ATOM 602 O O . VAL A 1 78 ? 4.344 -0.046 7.238 1.00 96.38 78 VAL A O 1
ATOM 605 N N . SER A 1 79 ? 5.968 -1.408 6.493 1.00 96.38 79 SER A N 1
ATOM 606 C CA . SER A 1 79 ? 5.298 -2.655 6.879 1.00 96.38 79 SER A CA 1
ATOM 607 C C . SER A 1 79 ? 5.092 -2.744 8.390 1.00 96.38 79 SER A C 1
ATOM 609 O O . SER A 1 79 ? 3.989 -3.057 8.838 1.00 96.38 79 SER A O 1
ATOM 611 N N . GLU A 1 80 ? 6.115 -2.415 9.185 1.00 97.81 80 GLU A N 1
ATOM 612 C CA . GLU A 1 80 ? 6.011 -2.348 10.647 1.00 97.81 80 GLU A CA 1
ATOM 613 C C . GLU A 1 80 ? 4.950 -1.328 11.073 1.00 97.81 80 GLU A C 1
ATOM 615 O O . GLU A 1 80 ? 4.093 -1.620 11.913 1.00 97.81 80 GLU A O 1
ATOM 620 N N . ARG A 1 81 ? 4.959 -0.138 10.461 1.00 97.62 81 ARG A N 1
ATOM 621 C CA . ARG A 1 81 ? 3.999 0.920 10.773 1.00 97.62 81 ARG A CA 1
ATOM 622 C C . ARG A 1 81 ? 2.559 0.490 10.496 1.00 97.62 81 ARG A C 1
ATOM 624 O O . ARG A 1 81 ? 1.689 0.757 11.331 1.00 97.62 81 ARG A O 1
ATOM 631 N N . LEU A 1 82 ? 2.304 -0.157 9.360 1.00 97.56 82 LEU A N 1
ATOM 632 C CA . LEU A 1 82 ? 0.987 -0.689 9.004 1.00 97.56 82 LEU A CA 1
ATOM 633 C C . LEU A 1 82 ? 0.566 -1.814 9.955 1.00 97.56 82 LEU A C 1
ATOM 635 O O . LEU A 1 82 ? -0.555 -1.798 10.454 1.00 97.56 82 LEU A O 1
ATOM 639 N N . ALA A 1 83 ? 1.462 -2.755 10.261 1.00 97.75 83 ALA A N 1
ATOM 640 C CA . ALA A 1 83 ? 1.161 -3.871 11.159 1.00 97.75 83 ALA A CA 1
ATOM 641 C C . ALA A 1 83 ? 0.855 -3.403 12.590 1.00 97.75 83 ALA A C 1
ATOM 643 O O . ALA A 1 83 ? 0.008 -3.984 13.267 1.00 97.75 83 ALA A O 1
ATOM 644 N N . LYS A 1 84 ? 1.505 -2.321 13.040 1.00 97.25 84 LYS A N 1
ATOM 645 C CA . LYS A 1 84 ? 1.213 -1.674 14.324 1.00 97.25 84 LYS A CA 1
ATOM 646 C C . LYS A 1 84 ? -0.190 -1.062 14.368 1.00 97.25 84 LYS A C 1
ATOM 648 O O . LYS A 1 84 ? -0.826 -1.111 15.420 1.00 97.25 84 LYS A O 1
ATOM 653 N N . MET A 1 85 ? -0.652 -0.494 13.251 1.00 96.00 85 MET A N 1
ATOM 654 C CA . MET A 1 85 ? -2.024 -0.001 13.111 1.00 96.00 85 MET A CA 1
ATOM 655 C C . MET A 1 85 ? -3.003 -1.173 13.187 1.00 96.00 85 MET A C 1
ATOM 657 O O . MET A 1 85 ? -3.858 -1.189 14.068 1.00 96.00 85 MET A O 1
ATOM 661 N N . ASP A 1 86 ? -2.862 -2.158 12.296 1.00 97.44 86 ASP A N 1
ATOM 662 C CA . ASP A 1 86 ? -3.645 -3.392 12.314 1.00 97.44 86 ASP A CA 1
ATOM 663 C C . ASP A 1 86 ? -3.038 -4.473 11.400 1.00 97.44 86 ASP A C 1
ATOM 665 O O . ASP A 1 86 ? -2.731 -4.222 10.232 1.00 97.44 86 ASP A O 1
ATOM 669 N N . LEU A 1 87 ? -2.889 -5.699 11.912 1.00 96.44 87 LEU A N 1
ATOM 670 C CA . LEU A 1 87 ? -2.204 -6.783 11.202 1.00 96.44 87 LEU A CA 1
ATOM 671 C C . LEU A 1 87 ? -2.995 -7.316 9.996 1.00 96.44 87 LEU A C 1
ATOM 673 O O . LEU A 1 87 ? -2.388 -7.668 8.981 1.00 96.44 87 LEU A O 1
ATOM 677 N N . ALA A 1 88 ? -4.327 -7.379 10.079 1.00 95.50 88 ALA A N 1
ATOM 678 C CA . ALA A 1 88 ? -5.154 -7.879 8.983 1.00 95.50 88 ALA A CA 1
ATOM 679 C C . ALA A 1 88 ? -5.170 -6.885 7.815 1.00 95.50 88 ALA A C 1
ATOM 681 O O . ALA A 1 88 ? -5.036 -7.289 6.656 1.00 95.50 88 ALA A O 1
ATOM 682 N N . ILE A 1 89 ? -5.242 -5.583 8.118 1.00 96.44 89 ILE A N 1
ATOM 683 C CA . ILE A 1 89 ? -5.130 -4.518 7.110 1.00 96.44 89 ILE A CA 1
ATOM 684 C C . ILE A 1 89 ? -3.739 -4.528 6.474 1.00 96.44 89 ILE A C 1
ATOM 686 O O . ILE A 1 89 ? -3.630 -4.542 5.248 1.00 96.44 89 ILE A O 1
ATOM 690 N N . ALA A 1 90 ? -2.681 -4.576 7.290 1.00 97.19 90 ALA A N 1
ATOM 691 C CA . ALA A 1 90 ? -1.310 -4.625 6.792 1.00 97.19 90 ALA A CA 1
ATOM 692 C C . ALA A 1 90 ? -1.101 -5.811 5.845 1.00 97.19 90 ALA A C 1
ATOM 694 O O . ALA A 1 90 ? -0.599 -5.632 4.742 1.00 97.19 90 ALA A O 1
ATOM 695 N N . THR A 1 91 ? -1.549 -7.005 6.234 1.00 95.31 91 THR A N 1
ATOM 696 C CA . THR A 1 91 ? -1.424 -8.212 5.404 1.00 95.31 91 THR A CA 1
ATOM 697 C C . THR A 1 91 ? -2.204 -8.088 4.095 1.00 95.31 91 THR A C 1
ATOM 699 O O . THR A 1 91 ? -1.673 -8.400 3.031 1.00 95.31 91 THR A O 1
ATOM 702 N N . SER A 1 92 ? -3.439 -7.582 4.160 1.00 95.06 92 SER A N 1
ATOM 703 C CA . SER A 1 92 ? -4.303 -7.367 2.991 1.00 95.06 92 SER A CA 1
ATOM 704 C C . SER A 1 92 ? -3.670 -6.423 1.966 1.00 95.06 92 SER A C 1
ATOM 706 O O . SER A 1 92 ? -3.764 -6.654 0.764 1.00 95.06 92 SER A O 1
ATOM 708 N N . PHE A 1 93 ? -2.999 -5.376 2.443 1.00 95.88 93 PHE A N 1
ATOM 709 C CA . PHE A 1 93 ? -2.333 -4.391 1.602 1.00 95.88 93 PHE A CA 1
ATOM 710 C C . PHE A 1 93 ? -0.963 -4.874 1.093 1.00 95.88 93 PHE A C 1
ATOM 712 O O . PHE A 1 93 ? -0.673 -4.778 -0.096 1.00 95.88 93 PHE A O 1
ATOM 719 N N . LEU A 1 94 ? -0.125 -5.451 1.958 1.00 95.25 94 LEU A N 1
ATOM 720 C CA . LEU A 1 94 ? 1.223 -5.914 1.599 1.00 95.25 94 LEU A CA 1
ATOM 721 C C . LEU A 1 94 ? 1.209 -7.133 0.662 1.00 95.25 94 LEU A C 1
ATOM 723 O O . LEU A 1 94 ? 2.157 -7.330 -0.097 1.00 95.25 94 LEU A O 1
ATOM 727 N N . ALA A 1 95 ? 0.131 -7.924 0.646 1.00 92.31 95 ALA A N 1
ATOM 728 C CA . ALA A 1 95 ? -0.048 -8.995 -0.336 1.00 92.31 95 ALA A CA 1
ATOM 729 C C . ALA A 1 95 ? -0.054 -8.477 -1.787 1.00 92.31 95 ALA A C 1
ATOM 731 O O . ALA A 1 95 ? 0.390 -9.185 -2.691 1.00 92.31 95 ALA A O 1
ATOM 732 N N . ILE A 1 96 ? -0.487 -7.230 -2.003 1.00 84.75 96 ILE A N 1
ATOM 733 C CA . ILE A 1 96 ? -0.441 -6.567 -3.311 1.00 84.75 96 ILE A CA 1
ATOM 734 C C . ILE A 1 96 ? 1.021 -6.383 -3.734 1.00 84.75 96 ILE A C 1
ATOM 736 O O . ILE A 1 96 ? 1.389 -6.778 -4.836 1.00 84.75 96 ILE A O 1
ATOM 740 N N . CYS A 1 97 ? 1.880 -5.877 -2.838 1.00 85.81 97 CYS A N 1
ATOM 741 C CA . CYS A 1 97 ? 3.324 -5.782 -3.084 1.00 85.81 97 CYS A CA 1
ATOM 742 C C . CYS A 1 97 ? 3.901 -7.150 -3.465 1.00 85.81 97 CYS A C 1
ATOM 744 O O . CYS A 1 97 ? 4.532 -7.286 -4.515 1.00 85.81 97 CYS A O 1
ATOM 746 N N . LEU A 1 98 ? 3.616 -8.173 -2.655 1.00 91.69 98 LEU A N 1
ATOM 747 C CA . LEU A 1 98 ? 4.106 -9.531 -2.881 1.00 91.69 98 LEU A CA 1
ATOM 748 C C . LEU A 1 98 ? 3.669 -10.087 -4.248 1.00 91.69 98 LEU A C 1
ATOM 750 O O . LEU A 1 98 ? 4.471 -10.696 -4.951 1.00 91.69 98 LEU A O 1
ATOM 754 N N . GLY A 1 99 ? 2.422 -9.844 -4.665 1.00 92.00 99 GLY A N 1
ATOM 755 C CA . GLY A 1 99 ? 1.908 -10.280 -5.967 1.00 92.00 99 GLY A CA 1
ATOM 756 C C . GLY A 1 99 ? 2.640 -9.666 -7.167 1.00 92.00 99 GLY A C 1
ATOM 757 O O . GLY A 1 99 ? 2.675 -10.272 -8.237 1.00 92.00 99 GLY A O 1
ATOM 758 N N . THR A 1 100 ? 3.270 -8.498 -7.004 1.00 91.62 100 THR A N 1
ATOM 759 C CA . THR A 1 100 ? 4.041 -7.853 -8.083 1.00 91.62 100 THR A CA 1
ATOM 760 C C . THR A 1 100 ? 5.473 -8.363 -8.219 1.00 91.62 100 THR A C 1
ATOM 762 O O . THR A 1 100 ? 6.066 -8.232 -9.294 1.00 91.62 100 THR A O 1
ATOM 765 N N . ASP A 1 101 ? 6.040 -8.971 -7.174 1.00 91.00 101 ASP A N 1
ATOM 766 C CA . ASP A 1 101 ? 7.465 -9.309 -7.126 1.00 91.00 101 ASP A CA 1
ATOM 767 C C . ASP A 1 101 ? 7.934 -10.246 -8.254 1.00 91.00 101 ASP A C 1
ATOM 769 O O . ASP A 1 101 ? 8.960 -9.943 -8.876 1.00 91.00 101 ASP A O 1
ATOM 773 N N . PRO A 1 102 ? 7.210 -11.327 -8.617 1.00 92.81 102 PRO A N 1
ATOM 774 C CA . PRO A 1 102 ? 7.600 -12.173 -9.747 1.00 92.81 102 PRO A CA 1
ATOM 775 C C . PRO A 1 102 ? 7.698 -11.402 -11.063 1.00 92.81 102 PRO A C 1
ATOM 777 O O . PRO A 1 102 ? 8.619 -11.621 -11.853 1.00 92.81 102 PRO A O 1
ATOM 780 N N . ILE A 1 103 ? 6.771 -10.466 -11.286 1.00 94.00 103 ILE A N 1
ATOM 781 C CA . ILE A 1 103 ? 6.748 -9.635 -12.490 1.00 94.00 103 ILE A CA 1
ATOM 782 C C . ILE A 1 103 ? 7.937 -8.672 -12.459 1.00 94.00 103 ILE A C 1
ATOM 784 O O . ILE A 1 103 ? 8.700 -8.584 -13.421 1.00 94.00 103 ILE A O 1
ATOM 788 N N . ARG A 1 104 ? 8.148 -7.999 -11.326 1.00 89.88 104 ARG A N 1
ATOM 789 C CA . ARG A 1 104 ? 9.233 -7.033 -11.136 1.00 89.88 104 ARG A CA 1
ATOM 790 C C . ARG A 1 104 ? 10.613 -7.654 -11.354 1.00 89.88 104 ARG A C 1
ATOM 792 O O . ARG A 1 104 ? 11.476 -7.022 -11.965 1.00 89.88 104 ARG A O 1
ATOM 799 N N . VAL A 1 105 ? 10.829 -8.880 -10.879 1.00 91.31 105 VAL A N 1
ATOM 800 C CA . VAL A 1 105 ? 12.149 -9.526 -10.905 1.00 91.31 105 VAL A CA 1
ATOM 801 C C . VAL A 1 105 ? 12.399 -10.299 -12.201 1.00 91.31 105 VAL A C 1
ATOM 803 O O . VAL A 1 105 ? 13.510 -10.236 -12.723 1.00 91.31 105 VAL A O 1
ATOM 806 N N . VAL A 1 106 ? 11.399 -11.006 -12.739 1.00 94.06 106 VAL A N 1
ATOM 807 C CA . VAL A 1 106 ? 11.628 -12.042 -13.768 1.00 94.06 106 VAL A CA 1
ATOM 808 C C . VAL A 1 106 ? 11.005 -11.708 -15.128 1.00 94.06 106 VAL A C 1
ATOM 810 O O . VAL A 1 106 ? 11.420 -12.270 -16.140 1.00 94.06 106 VAL A O 1
ATOM 813 N N . ALA A 1 107 ? 10.021 -10.807 -15.193 1.00 96.12 107 ALA A N 1
ATOM 814 C CA . ALA A 1 107 ? 9.306 -10.552 -16.442 1.00 96.12 107 ALA A CA 1
ATOM 815 C C . ALA A 1 107 ? 10.137 -9.773 -17.480 1.00 96.12 107 ALA A C 1
ATOM 817 O O . ALA A 1 107 ? 11.108 -9.084 -17.162 1.00 96.12 107 ALA A O 1
ATOM 818 N N . THR A 1 108 ? 9.719 -9.868 -18.742 1.00 97.88 108 THR A N 1
ATOM 819 C CA . THR A 1 108 ? 10.255 -9.055 -19.850 1.00 97.88 108 THR A CA 1
ATOM 820 C C . THR A 1 108 ? 9.923 -7.567 -19.666 1.00 97.88 108 THR A C 1
ATOM 822 O O . THR A 1 108 ? 8.942 -7.254 -18.984 1.00 97.88 108 THR A O 1
ATOM 825 N N . PRO A 1 109 ? 10.683 -6.635 -20.274 1.00 96.81 109 PRO A N 1
ATOM 826 C CA . PRO A 1 109 ? 10.368 -5.205 -20.218 1.00 96.81 109 PRO A CA 1
ATOM 827 C C . PRO A 1 109 ? 8.923 -4.889 -20.625 1.00 96.81 109 PRO A C 1
ATOM 829 O O . PRO A 1 109 ? 8.240 -4.136 -19.937 1.00 96.81 109 PRO A O 1
ATOM 832 N N . GLU A 1 110 ? 8.414 -5.538 -21.675 1.00 97.56 110 GLU A N 1
ATOM 833 C CA . GLU A 1 110 ? 7.052 -5.340 -22.178 1.00 97.56 110 GLU A CA 1
ATOM 834 C C . GLU A 1 110 ? 5.991 -5.827 -21.180 1.00 97.56 110 GLU A C 1
ATOM 836 O O . GLU A 1 110 ? 4.924 -5.226 -21.044 1.00 97.56 110 GLU A O 1
ATOM 841 N N . GLN A 1 111 ? 6.267 -6.919 -20.461 1.00 97.56 111 GLN A N 1
ATOM 842 C CA . GLN A 1 111 ? 5.385 -7.409 -19.402 1.00 97.56 111 GLN A CA 1
ATOM 843 C C . GLN A 1 111 ? 5.415 -6.496 -18.176 1.00 97.56 111 GLN A C 1
ATOM 845 O O . GLN A 1 111 ? 4.359 -6.247 -17.596 1.00 97.56 111 GLN A O 1
ATOM 850 N N . LYS A 1 112 ? 6.591 -5.996 -17.782 1.00 97.19 112 LYS A N 1
ATOM 851 C CA . LYS A 1 112 ? 6.706 -5.069 -16.652 1.00 97.19 112 LYS A CA 1
ATOM 852 C C . LYS A 1 112 ? 5.933 -3.788 -16.926 1.00 97.19 112 LYS A C 1
ATOM 854 O O . LYS A 1 112 ? 5.072 -3.452 -16.126 1.00 97.19 112 LYS A O 1
ATOM 859 N N . GLU A 1 113 ? 6.145 -3.167 -18.084 1.00 96.38 113 GLU A N 1
ATOM 860 C CA . GLU A 1 113 ? 5.406 -1.970 -18.499 1.00 96.38 113 GLU A CA 1
ATOM 861 C C . GLU A 1 113 ? 3.894 -2.210 -18.453 1.00 96.38 113 GLU A C 1
ATOM 863 O O . GLU A 1 113 ? 3.143 -1.484 -17.806 1.00 96.38 113 GLU A O 1
ATOM 868 N N . LYS A 1 114 ? 3.442 -3.313 -19.061 1.00 96.81 114 LYS A N 1
ATOM 869 C CA . LYS A 1 114 ? 2.020 -3.647 -19.117 1.00 96.81 114 LYS A CA 1
ATOM 870 C C . LYS A 1 114 ? 1.400 -3.881 -17.742 1.00 96.81 114 LYS A C 1
ATOM 872 O O . LYS A 1 114 ? 0.266 -3.472 -17.524 1.00 96.81 114 LYS A O 1
ATOM 877 N N . PHE A 1 115 ? 2.046 -4.642 -16.863 1.00 96.56 115 PHE A N 1
ATOM 878 C CA . PHE A 1 115 ? 1.418 -5.068 -15.611 1.00 96.56 115 PHE A CA 1
ATOM 879 C C . PHE A 1 115 ? 1.729 -4.123 -14.457 1.00 96.56 115 PHE A C 1
ATOM 881 O O . PHE A 1 115 ? 0.808 -3.732 -13.750 1.00 96.56 115 PHE A O 1
ATOM 888 N N . ILE A 1 116 ? 2.990 -3.729 -14.280 1.00 95.75 116 ILE A N 1
ATOM 889 C CA . ILE A 1 116 ? 3.392 -2.811 -13.211 1.00 95.75 116 ILE A CA 1
ATOM 890 C C . ILE A 1 116 ? 2.837 -1.412 -13.479 1.00 95.75 116 ILE A C 1
ATOM 892 O O . ILE A 1 116 ? 2.269 -0.827 -12.562 1.00 95.75 116 ILE A O 1
ATOM 896 N N . GLY A 1 117 ? 2.897 -0.926 -14.726 1.00 95.62 117 GLY A N 1
ATOM 897 C CA . GLY A 1 117 ? 2.302 0.360 -15.105 1.00 95.62 117 GLY A CA 1
ATOM 898 C C . GLY A 1 117 ? 0.802 0.407 -14.810 1.00 95.62 117 GLY A C 1
ATOM 899 O O . GLY A 1 117 ? 0.328 1.307 -14.126 1.00 95.62 117 GLY A O 1
ATOM 900 N N . ARG A 1 118 ? 0.057 -0.638 -15.192 1.00 95.88 118 ARG A N 1
ATOM 901 C CA . ARG A 1 118 ? -1.377 -0.736 -14.870 1.00 95.88 118 ARG A CA 1
ATOM 902 C C . ARG A 1 118 ? -1.662 -0.805 -13.373 1.00 95.88 118 ARG A C 1
ATOM 904 O O . ARG A 1 118 ? -2.631 -0.212 -12.923 1.00 95.88 118 ARG A O 1
ATOM 911 N N . ILE A 1 119 ? -0.851 -1.517 -12.588 1.00 95.38 119 ILE A N 1
ATOM 912 C CA . ILE A 1 119 ? -1.023 -1.566 -11.126 1.00 95.38 119 ILE A CA 1
ATOM 913 C C . ILE A 1 119 ? -0.781 -0.183 -10.514 1.00 95.38 119 ILE A C 1
ATOM 915 O O . ILE A 1 119 ? -1.531 0.221 -9.626 1.00 95.38 119 ILE A O 1
ATOM 919 N N . ALA A 1 120 ? 0.230 0.537 -11.000 1.00 95.12 120 ALA A N 1
ATOM 920 C CA . ALA A 1 120 ? 0.543 1.887 -10.556 1.00 95.12 120 ALA A CA 1
ATOM 921 C C . ALA A 1 120 ? -0.597 2.866 -10.881 1.00 95.12 120 ALA A C 1
ATOM 923 O O . ALA A 1 120 ? -1.080 3.551 -9.981 1.00 95.12 120 ALA A O 1
ATOM 924 N N . GLU A 1 121 ? -1.065 2.877 -12.133 1.00 95.62 121 GLU A N 1
ATOM 925 C CA . GLU A 1 121 ? -2.085 3.809 -12.631 1.00 95.62 121 GLU A CA 1
ATOM 926 C C . GLU A 1 121 ? -3.503 3.490 -12.140 1.00 95.62 121 GLU A C 1
ATOM 928 O O . GLU A 1 121 ? -4.235 4.392 -11.736 1.00 95.62 121 GLU A O 1
ATOM 933 N N . GLU A 1 122 ? -3.911 2.219 -12.187 1.00 96.06 122 GLU A N 1
ATOM 934 C CA . GLU A 1 122 ? -5.290 1.801 -11.900 1.00 96.06 122 GLU A CA 1
ATOM 935 C C . GLU A 1 122 ? -5.512 1.453 -10.412 1.00 96.06 122 GLU A C 1
ATOM 937 O O . GLU A 1 122 ? -6.659 1.273 -10.006 1.00 96.06 122 GLU A O 1
ATOM 942 N N . GLY A 1 123 ? -4.455 1.339 -9.593 1.00 95.25 123 GLY A N 1
ATOM 943 C CA . GLY A 1 123 ? -4.573 0.998 -8.166 1.00 95.25 123 GLY A CA 1
ATOM 944 C C . GLY A 1 123 ? -5.148 -0.404 -7.938 1.00 95.25 123 GLY A C 1
ATOM 945 O O . GLY A 1 123 ? -6.136 -0.581 -7.226 1.00 95.25 123 GLY A O 1
ATOM 946 N N . LEU A 1 124 ? -4.567 -1.415 -8.589 1.00 95.31 124 LEU A N 1
ATOM 947 C CA . LEU A 1 124 ? -5.133 -2.768 -8.623 1.00 95.31 124 LEU A CA 1
ATOM 948 C C . LEU A 1 124 ? -4.776 -3.605 -7.389 1.00 95.31 124 LEU A C 1
ATOM 950 O O . LEU A 1 124 ? -3.624 -3.655 -6.960 1.00 95.31 124 LEU A O 1
ATOM 954 N N . ILE A 1 125 ? -5.752 -4.375 -6.897 1.00 95.50 125 ILE A N 1
ATOM 955 C CA . ILE A 1 125 ? -5.509 -5.467 -5.948 1.00 95.50 125 ILE A CA 1
ATOM 956 C C . ILE A 1 125 ? -4.953 -6.664 -6.723 1.00 95.50 125 ILE A C 1
ATOM 958 O O . ILE A 1 125 ? -5.595 -7.168 -7.648 1.00 95.50 125 ILE A O 1
ATOM 962 N N . VAL A 1 126 ? -3.779 -7.145 -6.317 1.00 93.75 126 VAL A N 1
ATOM 963 C CA . VAL A 1 126 ? -3.155 -8.358 -6.861 1.00 93.75 126 VAL A CA 1
ATOM 964 C C . VAL A 1 126 ? -2.883 -9.371 -5.753 1.00 93.75 126 VAL A C 1
ATOM 966 O O . VAL A 1 126 ? -2.861 -9.027 -4.573 1.00 93.75 126 VAL A O 1
ATOM 969 N N . ALA A 1 127 ? -2.689 -10.629 -6.140 1.00 92.94 127 ALA A N 1
ATOM 970 C CA . ALA A 1 127 ? -2.427 -11.734 -5.227 1.00 92.94 127 ALA A CA 1
ATOM 971 C C . ALA A 1 127 ? -1.207 -12.542 -5.687 1.00 92.94 127 ALA A C 1
ATOM 973 O O . ALA A 1 127 ? -0.826 -12.500 -6.857 1.00 92.94 127 ALA A O 1
ATOM 974 N N . TYR A 1 128 ? -0.626 -13.295 -4.756 1.00 90.94 128 TYR A N 1
ATOM 975 C CA . TYR A 1 128 ? 0.472 -14.229 -4.994 1.00 90.94 128 TYR A CA 1
ATOM 976 C C . TYR A 1 128 ? -0.020 -15.660 -4.741 1.00 90.94 128 TYR A C 1
ATOM 978 O O . TYR A 1 128 ? -0.654 -15.901 -3.712 1.00 90.94 128 TYR A O 1
ATOM 986 N N . GLY A 1 129 ? 0.257 -16.596 -5.656 1.00 85.12 129 GLY A N 1
ATOM 987 C CA . GLY A 1 129 ? -0.222 -17.983 -5.598 1.00 85.12 129 GLY A CA 1
ATOM 988 C C . GLY A 1 129 ? 0.680 -18.974 -6.314 1.00 85.12 129 GLY A C 1
ATOM 989 O O . GLY A 1 129 ? 1.605 -18.523 -7.026 1.00 85.12 129 GLY A O 1
#